Protein AF-A0A949TKA4-F1 (afdb_monomer_lite)

Secondary structure (DSSP, 8-state):
---SHHHHHHHH-TTSSS-TTHHHHHHHHHHHHHHHH--TTSEEETTTTEEHHHHHHHHHTT--SHHHHHHHH-TTSSSSTTHHHHHHHHHHHH--

pLDDT: mean 88.52, std 8.93, range [58.88, 97.38]

Foldseek 3Di:
DDQAPVSVCVVVVPCVPPNPCVVVSRLVVNLVSCVVDQPQCDQLAPVQSHGSVLLLVQVVVPDQALVSSCVRRVPCVPPNPSSVVSRSSNVSSNVD

Organism: NCBI:txid2794346

Structure (mmCIF, N/CA/C/O backbone):
data_AF-A0A949TKA4-F1
#
_entry.id   AF-A0A949TKA4-F1
#
loop_
_atom_site.group_PDB
_atom_site.id
_atom_site.type_symbol
_atom_site.label_atom_id
_atom_site.label_alt_id
_atom_site.label_comp_id
_atom_site.label_asym_id
_atom_site.label_entity_id
_atom_site.label_seq_id
_atom_site.pdbx_PDB_ins_code
_atom_site.Cartn_x
_atom_site.Cartn_y
_atom_site.Cartn_z
_atom_site.occupancy
_atom_site.B_iso_or_equiv
_atom_site.auth_seq_id
_atom_site.auth_comp_id
_atom_site.auth_asym_id
_atom_site.auth_atom_id
_atom_site.pdbx_PDB_model_num
ATOM 1 N N . MET A 1 1 ? 3.113 0.186 -20.150 1.00 64.50 1 MET A N 1
ATOM 2 C CA . MET A 1 1 ? 2.280 0.940 -19.182 1.00 64.50 1 MET A CA 1
ATOM 3 C C . MET A 1 1 ? 3.132 1.184 -17.949 1.00 64.50 1 MET A C 1
ATOM 5 O O . MET A 1 1 ? 3.737 0.215 -17.504 1.00 64.50 1 MET A O 1
ATOM 9 N N . ALA A 1 2 ? 3.209 2.422 -17.453 1.00 73.38 2 ALA A N 1
ATOM 10 C CA . ALA A 1 2 ? 3.944 2.756 -16.228 1.00 73.38 2 ALA A CA 1
ATOM 11 C C . ALA A 1 2 ? 3.364 2.014 -15.006 1.00 73.38 2 ALA A C 1
ATOM 13 O O . ALA A 1 2 ? 2.160 1.739 -14.967 1.00 73.38 2 ALA A O 1
ATOM 14 N N . LYS A 1 3 ? 4.225 1.665 -14.051 1.00 73.75 3 LYS A N 1
ATOM 15 C CA . LYS A 1 3 ? 3.948 0.894 -12.828 1.00 73.75 3 LYS A CA 1
ATOM 16 C C . LYS A 1 3 ? 4.332 1.648 -11.544 1.00 73.75 3 LYS A C 1
ATOM 18 O O . LYS A 1 3 ? 4.040 1.149 -10.464 1.00 73.75 3 LYS A O 1
ATOM 23 N N . SER A 1 4 ? 4.919 2.840 -11.637 1.00 78.19 4 SER A N 1
ATOM 24 C CA . SER A 1 4 ? 5.101 3.755 -10.506 1.00 78.19 4 SER A CA 1
ATOM 25 C C . SER A 1 4 ? 4.926 5.221 -10.913 1.00 78.19 4 SER A C 1
ATOM 27 O O . SER A 1 4 ? 4.941 5.558 -12.103 1.00 78.19 4 SER A O 1
ATOM 29 N N . TYR A 1 5 ? 4.776 6.107 -9.923 1.00 85.62 5 TYR A N 1
ATOM 30 C CA . TYR A 1 5 ? 4.807 7.553 -10.150 1.00 85.62 5 TYR A CA 1
ATOM 31 C C . TYR A 1 5 ? 6.094 8.003 -10.849 1.00 85.62 5 TYR A C 1
ATOM 33 O O . TYR A 1 5 ? 6.031 8.831 -11.751 1.00 85.62 5 TYR A O 1
ATOM 41 N N . GLU A 1 6 ? 7.243 7.433 -10.493 1.00 87.88 6 GLU A N 1
ATOM 42 C CA . GLU A 1 6 ? 8.542 7.780 -11.075 1.00 87.88 6 GLU A CA 1
ATOM 43 C C . GLU A 1 6 ? 8.600 7.420 -12.567 1.00 87.88 6 GLU A C 1
ATOM 45 O O . GLU A 1 6 ? 9.103 8.200 -13.375 1.00 87.88 6 GLU A O 1
ATOM 50 N N . GLU A 1 7 ? 8.014 6.288 -12.969 1.00 87.38 7 GLU A N 1
ATOM 51 C CA . GLU A 1 7 ? 7.879 5.929 -14.387 1.00 87.38 7 GLU A CA 1
ATOM 52 C C . GLU A 1 7 ? 6.922 6.870 -15.130 1.00 87.38 7 GLU A C 1
ATOM 54 O O . GLU A 1 7 ? 7.186 7.246 -16.274 1.00 87.38 7 GLU A O 1
ATOM 59 N N . VAL A 1 8 ? 5.827 7.293 -14.486 1.00 86.00 8 VAL A N 1
ATOM 60 C CA . VAL A 1 8 ? 4.925 8.308 -15.052 1.00 86.00 8 VAL A CA 1
ATOM 61 C C . VAL A 1 8 ? 5.660 9.638 -15.214 1.00 86.00 8 VAL A C 1
ATOM 63 O O . VAL A 1 8 ? 5.638 10.214 -16.297 1.00 86.00 8 VAL A O 1
ATOM 66 N N . GLN A 1 9 ? 6.370 10.091 -14.185 1.00 90.31 9 GLN A N 1
ATOM 67 C CA . GLN A 1 9 ? 7.156 11.320 -14.181 1.00 90.31 9 GLN A CA 1
ATOM 68 C C . GLN A 1 9 ? 8.266 11.306 -15.239 1.00 90.31 9 GLN A C 1
ATOM 70 O O . GLN A 1 9 ? 8.470 12.312 -15.921 1.00 90.31 9 GLN A O 1
ATOM 75 N N . ALA A 1 10 ? 8.946 10.177 -15.446 1.00 90.88 10 ALA A N 1
ATOM 76 C CA . ALA A 1 10 ? 9.984 10.050 -16.468 1.00 90.88 10 ALA A CA 1
ATOM 77 C C . ALA A 1 10 ? 9.443 10.272 -17.894 1.00 90.88 10 ALA A C 1
ATOM 79 O O . ALA A 1 10 ? 10.135 10.876 -18.725 1.00 90.88 10 ALA A O 1
ATOM 80 N N . ILE A 1 11 ? 8.209 9.827 -18.155 1.00 92.25 11 ILE A N 1
ATOM 81 C CA . ILE A 1 11 ? 7.549 9.887 -19.467 1.00 92.25 11 ILE A CA 1
ATOM 82 C C . ILE A 1 11 ? 6.836 11.229 -19.674 1.00 92.25 11 ILE A C 1
ATOM 84 O O . ILE A 1 11 ? 7.003 11.859 -20.714 1.00 92.25 11 ILE A O 1
ATOM 88 N N . THR A 1 12 ? 6.047 11.678 -18.695 1.00 91.88 12 THR A N 1
ATOM 89 C CA . THR A 1 12 ? 5.167 12.854 -18.832 1.00 91.88 12 THR A CA 1
ATOM 90 C C . THR A 1 12 ? 5.802 14.152 -18.351 1.00 91.88 12 THR A C 1
ATOM 92 O O . THR A 1 12 ? 5.250 15.222 -18.590 1.00 91.88 12 THR A O 1
ATOM 95 N N . LYS A 1 13 ? 6.946 14.066 -17.660 1.00 92.75 13 LYS A N 1
ATOM 96 C CA . LYS A 1 13 ? 7.622 15.195 -17.002 1.00 92.75 13 LYS A CA 1
ATOM 97 C C . LYS A 1 13 ? 6.762 15.888 -15.934 1.00 92.75 13 LYS A C 1
ATOM 99 O O . LYS A 1 13 ? 7.010 17.040 -15.587 1.00 92.75 13 LYS A O 1
ATOM 104 N N . VAL A 1 14 ? 5.758 15.206 -15.372 1.00 91.38 14 VAL A N 1
ATOM 105 C CA . VAL A 1 14 ? 4.946 15.785 -14.291 1.00 91.38 14 VAL A CA 1
ATOM 106 C C . VAL A 1 14 ? 5.805 16.088 -13.058 1.00 91.38 14 VAL A C 1
ATOM 108 O O . VAL A 1 14 ? 6.673 15.308 -12.671 1.00 91.38 14 VAL A O 1
ATOM 111 N N . GLY A 1 15 ? 5.597 17.251 -12.443 1.00 89.25 15 GLY A N 1
ATOM 112 C CA . GLY A 1 15 ? 6.300 17.626 -11.216 1.00 89.25 15 GLY A CA 1
ATOM 113 C C . GLY A 1 15 ? 7.781 18.005 -11.373 1.00 89.25 15 GLY A C 1
ATOM 114 O O . GLY A 1 15 ? 8.429 18.224 -10.358 1.00 89.25 15 GLY A O 1
ATOM 115 N N . THR A 1 16 ? 8.329 18.136 -12.591 1.00 91.88 16 THR A N 1
ATOM 116 C CA . THR A 1 16 ? 9.741 18.542 -12.805 1.00 91.88 16 THR A CA 1
ATOM 117 C C . THR A 1 16 ? 9.972 20.064 -12.805 1.00 91.88 16 THR A C 1
ATOM 119 O O . THR A 1 16 ? 11.069 20.513 -13.117 1.00 91.88 16 THR A O 1
ATOM 122 N N . GLY A 1 17 ? 8.935 20.861 -12.521 1.00 88.88 17 GLY A N 1
ATOM 123 C CA . GLY A 1 17 ? 8.992 22.326 -12.421 1.00 88.88 17 GLY A CA 1
ATOM 124 C C . GLY A 1 17 ? 9.104 22.806 -10.969 1.00 88.88 17 GLY A C 1
ATOM 125 O O . GLY A 1 17 ? 10.049 22.477 -10.268 1.00 88.88 17 GLY A O 1
ATOM 126 N N . CYS A 1 18 ? 8.113 23.564 -10.490 1.00 90.25 18 CYS A N 1
ATOM 127 C CA . CYS A 1 18 ? 8.091 24.108 -9.123 1.00 90.25 18 CYS A CA 1
ATOM 128 C C . CYS A 1 18 ? 7.771 23.085 -8.013 1.00 90.25 18 CYS A C 1
ATOM 130 O O . CYS A 1 18 ? 7.779 23.442 -6.841 1.00 90.25 18 CYS A O 1
ATOM 132 N N . GLY A 1 19 ? 7.443 21.836 -8.356 1.00 88.31 19 GLY A N 1
ATOM 133 C CA . GLY A 1 19 ? 7.290 20.735 -7.395 1.00 88.31 19 GLY A CA 1
ATOM 134 C C . GLY A 1 19 ? 5.989 20.689 -6.577 1.00 88.31 19 GLY A C 1
ATOM 135 O O . GLY A 1 19 ? 5.679 19.641 -6.022 1.00 88.31 19 GLY A O 1
ATOM 136 N N . HIS A 1 20 ? 5.173 21.748 -6.541 1.00 89.50 20 HIS A N 1
ATOM 137 C CA . HIS A 1 20 ? 3.959 21.791 -5.699 1.00 89.50 20 HIS A CA 1
ATOM 138 C C . HIS A 1 20 ? 2.936 20.678 -5.979 1.00 89.50 20 HIS A C 1
ATOM 140 O O . HIS A 1 20 ? 2.186 20.288 -5.090 1.00 89.50 20 HIS A O 1
ATOM 146 N N . CYS A 1 21 ? 2.894 20.156 -7.206 1.00 87.69 21 CYS A N 1
ATOM 147 C CA . CYS A 1 21 ? 1.982 19.079 -7.580 1.00 87.69 21 CYS A CA 1
ATOM 148 C C . CYS A 1 21 ? 2.546 17.669 -7.335 1.00 87.69 21 CYS A C 1
ATOM 150 O O . CYS A 1 21 ? 1.803 16.707 -7.527 1.00 87.69 21 CYS A O 1
ATOM 152 N N . VAL A 1 22 ? 3.819 17.521 -6.941 1.00 90.38 22 VAL A N 1
ATOM 153 C CA . VAL A 1 22 ? 4.507 16.217 -6.862 1.00 90.38 22 VAL A CA 1
ATOM 154 C C . VAL A 1 22 ? 3.805 15.284 -5.889 1.00 90.38 22 VAL A C 1
ATOM 156 O O . VAL A 1 22 ? 3.396 14.207 -6.299 1.00 90.38 22 VAL A O 1
ATOM 159 N N . GLU A 1 23 ? 3.589 15.702 -4.643 1.00 87.94 23 GLU A N 1
ATOM 160 C CA . GLU A 1 23 ? 3.011 14.820 -3.620 1.00 87.94 23 GLU A CA 1
ATOM 161 C C . GLU A 1 23 ? 1.566 14.428 -3.940 1.00 87.94 23 GLU A C 1
ATOM 163 O O . GLU A 1 23 ? 1.225 13.245 -3.932 1.00 87.94 23 GLU A O 1
ATOM 168 N N . GLY A 1 24 ? 0.731 15.396 -4.332 1.00 85.56 24 GLY A N 1
ATOM 169 C CA . GLY A 1 24 ? -0.655 15.118 -4.717 1.00 85.56 24 GLY A CA 1
ATOM 170 C C . GLY A 1 24 ? -0.751 14.201 -5.940 1.00 85.56 24 GLY A C 1
ATOM 171 O O . GLY A 1 24 ? -1.545 13.261 -5.960 1.00 85.56 24 GLY A O 1
ATOM 172 N N . THR A 1 25 ? 0.101 14.421 -6.946 1.00 86.31 25 THR A N 1
ATOM 173 C CA . THR A 1 25 ? 0.127 13.579 -8.152 1.00 86.31 25 THR A CA 1
ATOM 174 C C . THR A 1 25 ? 0.715 12.203 -7.860 1.00 86.31 25 THR A C 1
ATOM 176 O O . THR A 1 25 ? 0.217 11.215 -8.387 1.00 86.31 25 THR A O 1
ATOM 179 N N . LYS A 1 26 ? 1.735 12.105 -7.006 1.00 85.00 26 LYS A N 1
ATOM 180 C CA . LYS A 1 26 ? 2.341 10.840 -6.579 1.00 85.00 26 LYS A CA 1
ATOM 181 C C . LYS A 1 26 ? 1.341 9.979 -5.832 1.00 85.00 26 LYS A C 1
ATOM 183 O O . LYS A 1 26 ? 1.199 8.805 -6.166 1.00 85.00 26 LYS A O 1
ATOM 188 N N . GLN A 1 27 ? 0.598 10.566 -4.896 1.00 80.81 27 GLN A N 1
ATOM 189 C CA . GLN A 1 27 ? -0.480 9.876 -4.199 1.00 80.81 27 GLN A CA 1
ATOM 190 C C . GLN A 1 27 ? -1.543 9.377 -5.187 1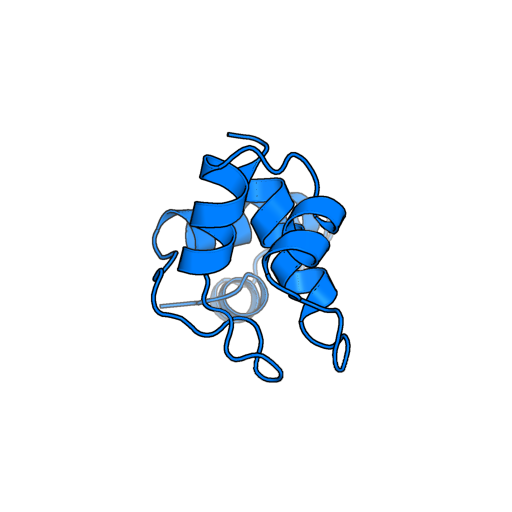.00 80.81 27 GLN A C 1
ATOM 192 O O . GLN A 1 27 ? -1.839 8.185 -5.190 1.00 80.81 27 GLN A O 1
ATOM 197 N N . LEU A 1 28 ? -2.054 10.250 -6.064 1.00 81.06 28 LEU A N 1
ATOM 198 C CA . LEU A 1 28 ? -3.094 9.894 -7.037 1.00 81.06 28 LEU A CA 1
ATOM 199 C C . LEU A 1 28 ? -2.625 8.831 -8.041 1.00 81.06 28 LEU A C 1
ATOM 201 O O . LEU A 1 28 ? -3.353 7.896 -8.356 1.00 81.06 28 LEU A O 1
ATOM 205 N N . VAL A 1 29 ? -1.410 8.958 -8.571 1.00 81.81 29 VAL A N 1
ATOM 206 C CA . VAL A 1 29 ? -0.857 8.007 -9.542 1.00 81.81 29 VAL A CA 1
ATOM 207 C C . VAL A 1 29 ? -0.612 6.654 -8.885 1.00 81.81 29 VAL A C 1
ATOM 209 O O . VAL A 1 29 ? -1.014 5.640 -9.452 1.00 81.81 29 VAL A O 1
ATOM 212 N N . ASN A 1 30 ? -0.031 6.623 -7.683 1.00 74.06 30 ASN A N 1
ATOM 213 C CA . ASN A 1 30 ? 0.142 5.379 -6.935 1.00 74.06 30 ASN A CA 1
ATOM 214 C C . ASN A 1 30 ? -1.217 4.742 -6.613 1.00 74.06 30 ASN A C 1
ATOM 216 O O . ASN A 1 30 ? -1.395 3.550 -6.838 1.00 74.06 30 ASN A O 1
ATOM 220 N N . GLU A 1 31 ? -2.207 5.534 -6.197 1.00 73.88 31 GLU A N 1
ATOM 221 C CA . GLU A 1 31 ? -3.584 5.088 -5.967 1.00 73.88 31 GLU A CA 1
ATOM 222 C C . GLU A 1 31 ? -4.218 4.485 -7.229 1.00 73.88 31 GLU A C 1
ATOM 224 O O . GLU A 1 31 ? -4.775 3.394 -7.167 1.00 73.88 31 GLU A O 1
ATOM 229 N N . LEU A 1 32 ? -4.120 5.146 -8.387 1.00 75.31 32 LEU A N 1
ATOM 230 C CA . LEU A 1 32 ? -4.692 4.661 -9.649 1.00 75.31 32 LEU A CA 1
ATOM 231 C C . LEU A 1 32 ? -3.982 3.408 -10.174 1.00 75.31 32 LEU A C 1
ATOM 233 O O . LEU A 1 32 ? -4.639 2.508 -10.704 1.00 75.31 32 LEU A O 1
ATOM 237 N N . ILE A 1 33 ? -2.658 3.335 -10.026 1.00 71.62 33 ILE A N 1
ATOM 238 C CA . ILE A 1 33 ? -1.863 2.161 -10.403 1.00 71.62 33 ILE A CA 1
ATOM 239 C C . ILE A 1 33 ? -2.231 0.971 -9.512 1.00 71.62 33 ILE A C 1
ATOM 241 O O . ILE A 1 33 ? -2.480 -0.114 -10.039 1.00 71.62 33 ILE A O 1
ATOM 245 N N . ILE A 1 34 ? -2.345 1.181 -8.197 1.00 67.69 34 ILE A N 1
ATOM 246 C CA . ILE A 1 34 ? -2.786 0.159 -7.239 1.00 67.69 34 ILE A CA 1
ATOM 247 C C . ILE A 1 34 ? -4.236 -0.254 -7.552 1.00 67.69 34 ILE A C 1
ATOM 249 O O . ILE A 1 34 ? -4.504 -1.429 -7.790 1.00 67.69 34 ILE A O 1
ATOM 253 N N . ARG A 1 35 ? -5.173 0.695 -7.681 1.00 65.06 35 ARG A N 1
ATOM 254 C CA . ARG A 1 35 ? -6.600 0.444 -7.984 1.00 65.06 35 ARG A CA 1
ATOM 255 C C . ARG A 1 35 ? -6.837 -0.420 -9.209 1.00 65.06 35 ARG A C 1
ATOM 257 O O . ARG A 1 35 ? -7.723 -1.268 -9.192 1.00 65.06 35 ARG A O 1
ATOM 264 N N . LYS A 1 36 ? -6.090 -0.182 -10.286 1.00 65.31 36 LYS A N 1
ATOM 265 C CA . LYS A 1 36 ? -6.317 -0.859 -11.567 1.00 65.31 36 LYS A CA 1
ATOM 266 C C . LYS A 1 36 ? -5.627 -2.228 -11.654 1.00 65.31 36 LYS A C 1
ATOM 268 O O . LYS A 1 36 ? -5.866 -2.934 -12.631 1.00 65.31 36 LYS A O 1
ATOM 273 N N . LYS A 1 37 ? -4.746 -2.577 -10.701 1.00 64.06 37 LYS A N 1
ATOM 274 C CA . LYS A 1 37 ? -3.799 -3.701 -10.828 1.00 64.06 37 LYS A CA 1
ATOM 275 C C . LYS A 1 37 ? -3.299 -4.312 -9.501 1.00 64.06 37 LYS A C 1
ATOM 277 O O . LYS A 1 37 ? -2.168 -4.793 -9.476 1.00 64.06 37 LYS A O 1
ATOM 282 N N . ILE A 1 38 ? -4.070 -4.359 -8.406 1.00 73.69 38 ILE A N 1
ATOM 283 C CA . ILE A 1 38 ? -3.710 -5.323 -7.342 1.00 73.69 38 ILE A CA 1
ATOM 284 C C . ILE A 1 38 ? -3.899 -6.724 -7.934 1.00 73.69 38 ILE A C 1
ATOM 286 O O . ILE A 1 38 ? -5.009 -7.245 -7.986 1.00 73.69 38 ILE A O 1
ATOM 290 N N . ASP A 1 39 ? -2.812 -7.298 -8.438 1.00 83.69 39 ASP A N 1
ATOM 291 C CA . ASP A 1 39 ? -2.730 -8.714 -8.753 1.00 83.69 39 ASP A CA 1
ATOM 292 C C . ASP A 1 39 ? -2.524 -9.456 -7.434 1.00 83.69 39 ASP A C 1
ATOM 294 O O . ASP A 1 39 ? -1.449 -9.395 -6.837 1.00 83.69 39 ASP A O 1
ATOM 298 N N . GLU A 1 40 ? -3.574 -10.116 -6.947 1.00 85.88 40 GLU A N 1
ATOM 299 C CA . GLU A 1 40 ? -3.564 -10.800 -5.649 1.00 85.88 40 GLU A CA 1
ATOM 300 C C . GLU A 1 40 ? -2.502 -11.914 -5.583 1.00 85.88 40 GLU A C 1
ATOM 302 O O . GLU A 1 40 ? -2.048 -12.246 -4.494 1.00 85.88 40 GLU A O 1
ATOM 307 N N . ASN A 1 41 ? -2.025 -12.421 -6.727 1.00 88.38 41 ASN A N 1
ATOM 308 C CA . ASN A 1 41 ? -0.963 -13.431 -6.799 1.00 88.38 41 ASN A CA 1
ATOM 309 C C . ASN A 1 41 ? 0.462 -12.853 -6.712 1.00 88.38 41 ASN A C 1
ATOM 311 O O . ASN A 1 41 ? 1.428 -13.609 -6.576 1.00 88.38 41 ASN A O 1
ATOM 315 N N . GLN A 1 42 ? 0.633 -11.530 -6.799 1.00 90.06 42 GLN A N 1
ATOM 316 C CA . GLN A 1 42 ? 1.954 -10.908 -6.781 1.00 90.06 42 GLN A CA 1
ATOM 317 C C . GLN A 1 42 ? 2.612 -11.074 -5.408 1.00 90.06 42 GLN A C 1
ATOM 319 O O . GLN A 1 42 ? 2.070 -10.633 -4.396 1.00 90.06 42 GLN A O 1
ATOM 324 N N . ILE A 1 43 ? 3.827 -11.629 -5.373 1.00 93.38 43 ILE A N 1
ATOM 325 C CA . ILE 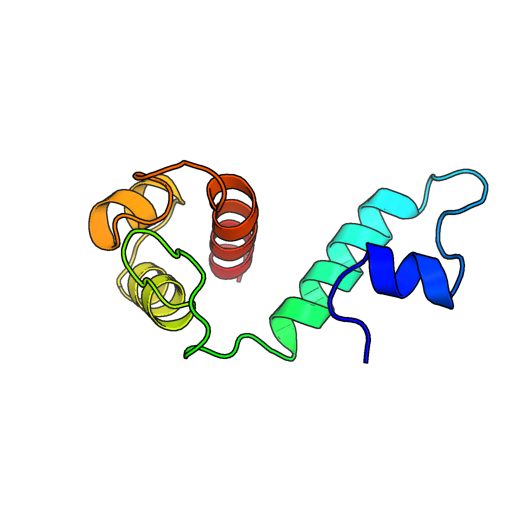A 1 43 ? 4.635 -11.706 -4.149 1.00 93.38 43 ILE A CA 1
ATOM 326 C C . ILE A 1 43 ? 5.102 -10.298 -3.762 1.00 93.38 43 ILE A C 1
ATOM 328 O O . ILE A 1 43 ? 5.887 -9.673 -4.475 1.00 93.38 43 ILE A O 1
ATOM 332 N N . VAL A 1 44 ? 4.654 -9.824 -2.601 1.00 92.75 44 VAL A N 1
ATOM 333 C CA . VAL A 1 44 ? 5.001 -8.512 -2.023 1.00 92.75 44 VAL A CA 1
ATOM 334 C C . VAL A 1 44 ? 6.037 -8.613 -0.901 1.00 92.75 44 VAL A C 1
ATOM 336 O O . VAL A 1 44 ? 6.639 -7.609 -0.519 1.00 92.75 44 VAL A O 1
ATOM 339 N N . CYS A 1 45 ? 6.297 -9.824 -0.395 1.00 96.38 45 CYS A N 1
ATOM 340 C CA . CYS A 1 45 ? 7.387 -10.108 0.535 1.00 96.38 45 CYS A CA 1
ATOM 341 C C . CYS A 1 45 ? 8.188 -11.333 0.090 1.00 96.38 45 CYS A C 1
ATOM 343 O O . CYS A 1 45 ? 7.707 -12.464 0.146 1.00 96.38 45 CYS A O 1
ATOM 345 N N . GLY A 1 46 ? 9.450 -11.128 -0.293 1.00 95.00 46 GLY A N 1
ATOM 346 C CA . GLY A 1 46 ? 10.325 -12.217 -0.733 1.00 95.00 46 GLY A CA 1
ATOM 347 C C . GLY A 1 46 ? 10.735 -13.194 0.377 1.00 95.00 46 GLY A C 1
ATOM 348 O O . GLY A 1 46 ? 10.908 -14.376 0.086 1.00 95.00 46 GLY A O 1
ATOM 349 N N . CYS A 1 47 ? 10.856 -12.722 1.627 1.00 96.94 47 CYS A N 1
ATOM 350 C CA . CYS A 1 47 ? 11.311 -13.523 2.772 1.00 96.94 47 CYS A CA 1
ATOM 351 C C . CYS A 1 47 ? 10.332 -14.640 3.137 1.00 96.94 47 CYS A C 1
ATOM 353 O O . CYS A 1 47 ? 10.746 -15.772 3.358 1.00 96.94 47 CYS A O 1
ATOM 355 N N . PHE A 1 48 ? 9.040 -14.314 3.182 1.00 95.56 48 PHE A N 1
ATOM 356 C CA . PHE A 1 48 ? 7.984 -15.232 3.614 1.00 95.56 48 PHE A CA 1
ATOM 357 C C . PHE A 1 48 ? 7.021 -15.608 2.483 1.00 95.56 48 PHE A C 1
ATOM 359 O O . PHE A 1 48 ? 6.022 -16.267 2.735 1.00 95.56 48 PHE A O 1
ATOM 366 N N . LYS A 1 49 ? 7.322 -15.193 1.243 1.00 95.69 49 LYS A N 1
ATOM 367 C CA . LYS A 1 49 ? 6.509 -15.454 0.041 1.00 95.69 49 LYS A CA 1
ATOM 368 C C . LYS A 1 49 ? 5.052 -14.995 0.176 1.00 95.69 49 LYS A C 1
ATOM 370 O O . LYS A 1 49 ? 4.158 -15.605 -0.391 1.00 95.69 49 LYS A O 1
ATOM 375 N N . ILE A 1 50 ? 4.842 -13.893 0.891 1.00 96.75 50 ILE A N 1
ATOM 376 C CA . ILE A 1 50 ? 3.519 -13.296 1.103 1.00 96.75 50 ILE A CA 1
ATOM 377 C C . ILE A 1 50 ? 3.097 -12.582 -0.174 1.00 96.75 50 ILE A C 1
ATOM 379 O O . ILE A 1 50 ? 3.890 -11.837 -0.767 1.00 96.75 50 ILE A O 1
ATOM 383 N N . THR A 1 51 ? 1.853 -12.801 -0.572 1.00 95.44 51 THR A N 1
ATOM 384 C CA . THR A 1 51 ? 1.224 -12.209 -1.748 1.00 95.44 51 THR A CA 1
ATOM 385 C C . THR A 1 51 ? 0.396 -10.974 -1.394 1.00 95.44 51 THR A C 1
ATOM 387 O O . THR A 1 51 ? 0.035 -10.753 -0.238 1.00 95.44 51 THR A O 1
ATOM 390 N N . ALA A 1 52 ? 0.072 -10.145 -2.387 1.00 92.12 52 ALA A N 1
ATOM 391 C CA . ALA A 1 52 ? -0.853 -9.031 -2.185 1.00 92.12 52 ALA A CA 1
ATOM 392 C C . ALA A 1 52 ? -2.247 -9.522 -1.742 1.00 92.12 52 ALA A C 1
ATOM 394 O O . ALA A 1 52 ? -2.903 -8.857 -0.940 1.00 92.12 52 ALA A O 1
ATOM 395 N N . GLY A 1 53 ? -2.676 -10.701 -2.207 1.00 92.31 53 GLY A N 1
ATOM 396 C CA . GLY A 1 53 ? -3.923 -11.351 -1.804 1.00 92.31 53 GLY A CA 1
ATOM 397 C C . GLY A 1 53 ? -3.954 -11.732 -0.325 1.00 92.31 53 GLY A C 1
ATOM 398 O O . GLY A 1 53 ? -4.991 -11.578 0.322 1.00 92.31 53 GLY A O 1
ATOM 399 N N . ASP A 1 54 ? -2.818 -12.137 0.248 1.00 96.06 54 ASP A N 1
ATOM 400 C CA . ASP A 1 54 ? -2.708 -12.407 1.688 1.00 96.06 54 ASP A CA 1
ATOM 401 C C . ASP A 1 54 ? -2.944 -11.134 2.513 1.00 96.06 54 ASP A C 1
ATOM 403 O O . ASP A 1 54 ? -3.664 -11.158 3.512 1.00 96.06 54 ASP A O 1
ATOM 407 N N . ILE A 1 55 ? -2.398 -9.999 2.062 1.00 94.94 55 ILE A N 1
ATOM 408 C CA . ILE A 1 55 ? -2.607 -8.687 2.694 1.00 94.94 55 ILE A CA 1
ATOM 409 C C . ILE A 1 55 ? -4.079 -8.270 2.599 1.00 94.94 55 ILE A C 1
ATOM 411 O O . ILE A 1 55 ? -4.682 -7.874 3.598 1.00 94.94 55 ILE A O 1
ATOM 415 N N . VAL A 1 56 ? -4.684 -8.406 1.414 1.00 92.38 56 VAL A N 1
ATOM 416 C CA . VAL A 1 56 ? -6.113 -8.125 1.197 1.00 92.38 56 VAL A CA 1
ATOM 417 C C . VAL A 1 56 ? -6.982 -8.998 2.102 1.00 92.38 56 VAL A C 1
ATOM 419 O O . VAL A 1 56 ? -7.938 -8.506 2.701 1.00 92.38 56 VAL A O 1
ATOM 422 N N . THR A 1 57 ? -6.646 -10.279 2.228 1.00 93.94 57 THR A N 1
ATOM 423 C CA . THR A 1 57 ? -7.364 -11.231 3.081 1.00 93.94 57 THR A CA 1
ATOM 424 C C . THR A 1 57 ? -7.223 -10.874 4.558 1.00 93.94 57 THR A C 1
ATOM 426 O O . THR A 1 57 ? -8.222 -10.874 5.271 1.00 93.94 57 THR A O 1
ATOM 429 N N . ALA A 1 58 ? -6.028 -10.493 5.020 1.00 96.25 58 ALA A N 1
ATOM 430 C CA . ALA A 1 58 ? -5.810 -10.051 6.398 1.00 96.25 58 ALA A CA 1
ATOM 431 C C . ALA A 1 58 ? -6.666 -8.822 6.753 1.00 96.25 58 ALA A C 1
ATOM 433 O O . ALA A 1 58 ? -7.314 -8.806 7.800 1.00 96.25 58 ALA A O 1
ATOM 434 N N . VAL A 1 59 ? -6.740 -7.832 5.856 1.00 94.06 59 VAL A N 1
ATOM 435 C CA . VAL A 1 59 ? -7.598 -6.649 6.044 1.00 94.06 59 VAL A CA 1
ATOM 436 C C . VAL A 1 59 ? -9.083 -7.030 6.022 1.00 94.06 59 VAL A C 1
ATOM 438 O O . VAL A 1 59 ? -9.834 -6.615 6.902 1.00 94.06 59 VAL A O 1
ATOM 441 N N . LYS A 1 60 ? -9.521 -7.882 5.080 1.00 91.88 60 LYS A N 1
ATOM 442 C CA . LYS A 1 60 ? -10.909 -8.392 5.027 1.00 91.88 60 LYS A CA 1
ATOM 443 C C . LYS A 1 60 ? -11.304 -9.169 6.288 1.00 91.88 60 LYS A C 1
ATOM 445 O O . LYS A 1 60 ? -12.455 -9.097 6.704 1.00 91.88 60 LYS A O 1
ATOM 450 N N . ASN A 1 61 ? -10.354 -9.874 6.900 1.00 95.06 61 ASN A N 1
ATOM 451 C CA . ASN A 1 61 ? -10.546 -10.613 8.148 1.00 95.06 61 ASN A CA 1
ATOM 452 C C . ASN A 1 61 ? -10.509 -9.721 9.400 1.00 95.06 61 ASN A C 1
ATOM 454 O O . ASN A 1 61 ? -10.673 -10.227 10.508 1.00 95.06 61 ASN A O 1
ATOM 458 N N . GLY A 1 62 ? -10.334 -8.406 9.237 1.00 94.12 62 GLY A N 1
ATOM 459 C CA . GLY A 1 62 ? -10.521 -7.428 10.303 1.00 94.12 62 GLY A CA 1
ATOM 460 C C . GLY A 1 62 ? -9.248 -6.781 10.838 1.00 94.12 62 GLY A C 1
ATOM 461 O O . GLY A 1 62 ? -9.358 -6.051 11.819 1.00 94.12 62 GLY A O 1
ATOM 462 N N . ALA A 1 63 ? -8.077 -6.991 10.224 1.00 96.81 63 ALA A N 1
ATOM 463 C CA . ALA A 1 63 ? -6.884 -6.217 10.572 1.00 96.81 63 ALA A CA 1
ATOM 464 C C . ALA A 1 63 ? -7.112 -4.727 10.263 1.00 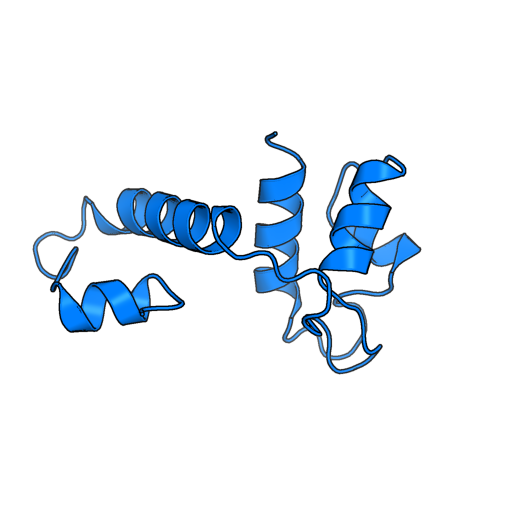96.81 63 ALA A C 1
ATOM 466 O O . ALA A 1 63 ? -7.548 -4.393 9.159 1.00 96.81 63 ALA A O 1
ATOM 467 N N . LYS A 1 64 ? -6.816 -3.834 11.219 1.00 95.62 64 LYS A N 1
ATOM 468 C CA . LYS A 1 64 ? -7.078 -2.382 11.124 1.00 95.62 64 LYS A CA 1
ATOM 469 C C . LYS A 1 64 ? -5.817 -1.526 11.099 1.00 95.62 64 LYS A C 1
ATOM 471 O O . LYS A 1 64 ? -5.898 -0.300 11.146 1.00 95.62 64 LYS A O 1
ATOM 476 N N . SER A 1 65 ? -4.657 -2.158 11.037 1.00 96.81 65 SER A N 1
ATOM 477 C CA . SER A 1 65 ? -3.357 -1.501 11.061 1.00 96.81 65 SER A CA 1
ATOM 478 C C . SER A 1 65 ? -2.330 -2.348 10.319 1.00 96.81 65 SER A C 1
ATOM 480 O O . SER A 1 65 ? -2.523 -3.553 10.118 1.00 96.81 65 SER A O 1
ATOM 482 N N . PHE A 1 66 ? -1.226 -1.724 9.907 1.00 96.31 66 PHE A N 1
ATOM 483 C CA . PHE A 1 66 ? -0.119 -2.455 9.297 1.00 96.31 66 PHE A CA 1
ATOM 484 C C . PHE A 1 66 ? 0.431 -3.497 10.272 1.00 96.31 66 PHE A C 1
ATOM 486 O O . PHE A 1 66 ? 0.621 -4.644 9.887 1.00 96.31 66 PHE A O 1
ATOM 493 N N . GLU A 1 67 ? 0.581 -3.139 11.542 1.00 97.19 67 GLU A N 1
ATOM 494 C CA . GLU A 1 67 ? 1.067 -3.989 12.625 1.00 97.19 67 GLU A CA 1
ATOM 495 C C . GLU A 1 67 ? 0.212 -5.253 12.802 1.00 97.19 67 GLU A C 1
ATOM 497 O O . GLU A 1 67 ? 0.753 -6.352 12.938 1.00 97.19 67 GLU A O 1
ATOM 502 N N . GLU A 1 68 ? -1.118 -5.140 12.729 1.00 97.38 68 GLU A N 1
ATOM 503 C CA . GLU A 1 68 ? -2.011 -6.307 12.749 1.00 97.38 68 GLU A CA 1
ATOM 504 C C . GLU A 1 68 ? -1.828 -7.191 11.511 1.00 97.38 68 GLU A C 1
ATOM 506 O O . GLU A 1 68 ? -1.770 -8.417 11.621 1.00 97.38 68 GLU A O 1
ATOM 511 N N . VAL A 1 69 ? -1.662 -6.591 10.330 1.00 97.25 69 VAL A N 1
ATOM 512 C CA . VAL A 1 69 ? -1.344 -7.348 9.112 1.00 97.25 69 VAL A CA 1
ATOM 513 C C . VAL A 1 69 ? 0.011 -8.051 9.248 1.00 97.25 69 VAL A C 1
ATOM 515 O O . VAL A 1 69 ? 0.134 -9.210 8.842 1.00 97.25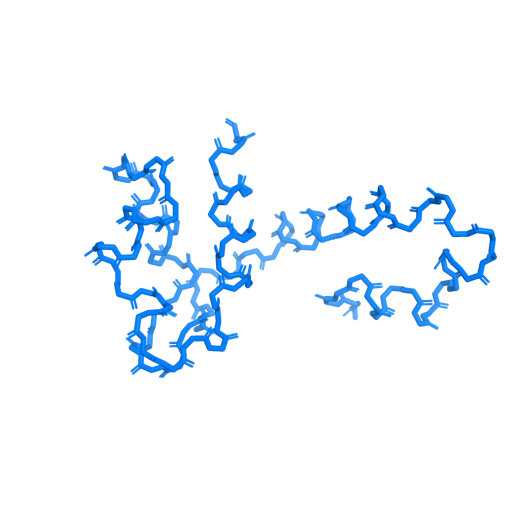 69 VAL A O 1
ATOM 518 N N . GLN A 1 70 ? 1.018 -7.414 9.854 1.00 97.19 70 GLN A N 1
ATOM 519 C CA . GLN A 1 70 ? 2.310 -8.042 10.146 1.00 97.19 70 GLN A CA 1
ATOM 520 C C . GLN A 1 70 ? 2.159 -9.216 11.115 1.00 97.19 70 GLN A C 1
ATOM 522 O O . GLN A 1 70 ? 2.777 -10.257 10.894 1.00 97.19 70 GLN A O 1
ATOM 527 N N . ALA A 1 71 ? 1.325 -9.082 12.147 1.00 96.75 71 ALA A N 1
ATOM 528 C CA . ALA A 1 71 ? 1.080 -10.146 13.117 1.00 96.75 71 ALA A CA 1
ATOM 529 C C . ALA A 1 71 ? 0.450 -11.390 12.467 1.00 96.75 71 ALA A C 1
ATOM 531 O O . ALA A 1 71 ? 0.826 -12.514 12.801 1.00 96.75 71 ALA A O 1
ATOM 532 N N . VAL A 1 72 ? -0.460 -11.200 11.506 1.00 96.69 72 VAL A N 1
ATOM 533 C CA . VAL A 1 72 ? -1.150 -12.303 10.817 1.00 96.69 72 VAL A CA 1
ATOM 534 C C . VAL A 1 72 ? -0.304 -12.901 9.687 1.00 96.69 72 VAL A C 1
ATOM 536 O O . VAL A 1 72 ? -0.233 -14.120 9.545 1.00 96.69 72 VAL A O 1
ATOM 539 N N . THR A 1 73 ? 0.350 -12.064 8.877 1.00 96.19 73 THR A N 1
ATOM 540 C CA . THR A 1 73 ? 1.011 -12.504 7.629 1.00 96.19 73 THR A CA 1
ATOM 541 C C . THR A 1 73 ? 2.524 -12.663 7.745 1.00 96.19 73 THR A C 1
ATOM 543 O O . THR A 1 73 ? 3.112 -13.385 6.947 1.00 96.19 73 THR A O 1
ATOM 546 N N . LYS A 1 74 ? 3.165 -12.018 8.731 1.00 96.62 74 LYS A N 1
ATOM 547 C CA . LYS A 1 74 ? 4.626 -11.826 8.860 1.00 96.62 74 LYS A CA 1
ATOM 548 C C . LYS A 1 74 ? 5.239 -10.871 7.831 1.00 96.62 74 LYS A C 1
ATOM 550 O O . LYS A 1 74 ? 6.458 -10.829 7.665 1.00 96.62 74 LYS A O 1
ATOM 555 N N . VAL A 1 75 ? 4.432 -10.073 7.130 1.00 97.00 75 VAL A N 1
ATOM 556 C CA . VAL A 1 75 ? 4.964 -9.107 6.160 1.00 97.00 75 VAL A CA 1
ATOM 557 C C . VAL A 1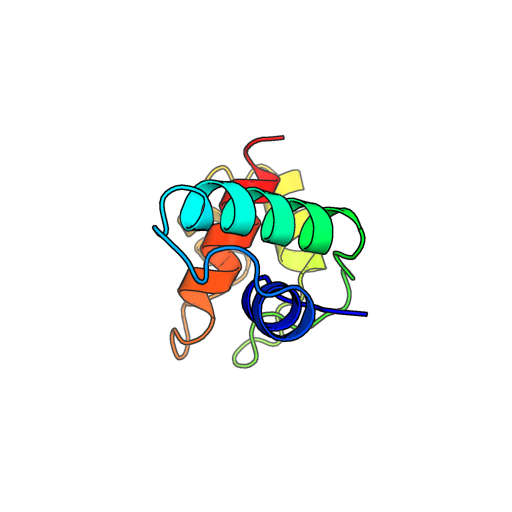 75 ? 5.900 -8.111 6.847 1.00 97.00 75 VAL A C 1
ATOM 559 O O . VAL A 1 75 ? 5.651 -7.653 7.958 1.00 97.00 75 VAL A O 1
ATOM 562 N N . GLY A 1 76 ? 7.033 -7.805 6.216 1.00 95.00 76 GLY A N 1
ATOM 563 C CA . GLY A 1 76 ? 7.976 -6.811 6.734 1.00 95.00 76 GLY A CA 1
ATOM 564 C C . GLY A 1 76 ? 8.781 -7.211 7.980 1.00 95.00 76 GLY A C 1
ATOM 565 O O . GLY A 1 76 ? 9.671 -6.456 8.349 1.00 95.00 76 GLY A O 1
ATOM 566 N N . THR A 1 77 ? 8.558 -8.383 8.591 1.00 96.62 77 THR A N 1
ATOM 567 C CA . THR A 1 77 ? 9.276 -8.805 9.818 1.00 96.62 77 THR A CA 1
ATOM 568 C C . THR A 1 77 ? 10.607 -9.527 9.555 1.00 96.62 77 THR A C 1
ATOM 570 O O . THR A 1 77 ? 11.308 -9.895 10.490 1.00 96.62 77 THR A O 1
ATOM 573 N N . GLY A 1 78 ? 10.949 -9.752 8.281 1.00 95.06 78 GLY A N 1
ATOM 574 C CA . GLY A 1 78 ? 12.191 -10.397 7.843 1.00 95.06 78 GLY A CA 1
ATOM 575 C C . GLY A 1 78 ? 13.315 -9.384 7.617 1.00 95.06 78 GLY A C 1
ATOM 576 O O . GLY A 1 78 ? 13.895 -8.862 8.558 1.00 95.06 78 GLY A O 1
ATOM 577 N N . CYS A 1 79 ? 13.628 -9.088 6.350 1.00 95.69 79 CYS A N 1
ATOM 578 C CA . CYS A 1 79 ? 14.693 -8.139 5.991 1.00 95.69 79 CYS A CA 1
ATOM 579 C C . CYS A 1 79 ? 14.275 -6.657 5.990 1.00 95.69 79 CYS A C 1
ATOM 581 O O . CYS A 1 79 ? 15.107 -5.791 5.748 1.00 95.69 79 CYS A O 1
ATOM 583 N N . GLY A 1 80 ? 12.988 -6.347 6.167 1.00 94.00 80 GLY A N 1
ATOM 584 C CA . GLY A 1 80 ? 12.485 -4.968 6.203 1.00 94.00 80 GLY A CA 1
ATOM 585 C C . GLY A 1 80 ? 12.338 -4.246 4.851 1.00 94.00 80 GLY A C 1
ATOM 586 O O . GLY A 1 80 ? 11.587 -3.280 4.774 1.00 94.00 80 GLY A O 1
ATOM 587 N N . HIS A 1 81 ? 12.939 -4.720 3.751 1.00 93.31 81 HIS A N 1
ATOM 588 C CA . HIS A 1 81 ? 12.921 -4.006 2.452 1.00 93.31 81 HIS A CA 1
ATOM 589 C C . HIS A 1 81 ? 11.525 -3.728 1.871 1.00 93.31 81 HIS A C 1
ATOM 591 O O . HIS A 1 81 ? 11.357 -2.836 1.046 1.00 93.31 81 HIS A O 1
ATOM 597 N N . CYS A 1 82 ? 10.523 -4.510 2.268 1.00 93.75 82 CYS A N 1
ATOM 598 C CA . CYS A 1 82 ? 9.157 -4.392 1.768 1.00 93.75 82 CYS A CA 1
ATOM 599 C C . CYS A 1 82 ? 8.221 -3.609 2.708 1.00 93.75 82 CYS A C 1
ATOM 601 O O . CYS A 1 82 ? 7.044 -3.471 2.381 1.00 93.75 82 CYS A O 1
ATOM 603 N N . VAL A 1 83 ? 8.708 -3.116 3.858 1.00 94.69 83 VAL A N 1
ATOM 604 C CA . VAL A 1 83 ? 7.876 -2.493 4.908 1.00 94.69 83 VAL A CA 1
ATOM 605 C C . VAL A 1 83 ? 7.122 -1.279 4.378 1.00 94.69 83 VAL A C 1
ATOM 607 O O . VAL A 1 83 ? 5.897 -1.296 4.383 1.00 94.69 83 VAL A O 1
ATOM 610 N N . GLU A 1 84 ? 7.821 -0.281 3.8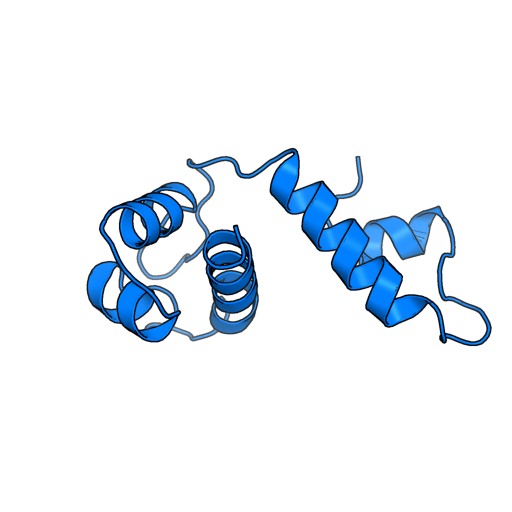36 1.00 91.81 84 GLU A N 1
ATOM 611 C CA . GLU A 1 84 ? 7.187 0.966 3.379 1.00 91.81 84 GLU A CA 1
ATOM 612 C C . GLU A 1 84 ? 6.164 0.726 2.259 1.00 91.81 84 GLU A C 1
ATOM 614 O O . GLU A 1 84 ? 5.062 1.272 2.280 1.00 91.81 84 GLU A O 1
ATOM 619 N N . GLY A 1 85 ? 6.490 -0.158 1.309 1.00 88.75 85 GLY A N 1
ATOM 620 C CA . GLY A 1 85 ? 5.581 -0.512 0.217 1.00 88.75 85 GLY A CA 1
ATOM 621 C C . GLY A 1 85 ? 4.310 -1.214 0.705 1.00 88.75 85 GLY A C 1
ATOM 622 O O . GLY A 1 85 ? 3.212 -0.891 0.252 1.00 88.75 85 GLY A O 1
ATOM 623 N N . ASN A 1 86 ? 4.437 -2.144 1.657 1.00 92.56 86 ASN A N 1
ATOM 624 C CA . ASN A 1 86 ? 3.280 -2.848 2.211 1.00 92.56 86 ASN A CA 1
ATOM 625 C C . ASN A 1 86 ? 2.488 -1.988 3.203 1.00 92.56 86 ASN A C 1
ATOM 627 O O . ASN A 1 86 ? 1.271 -2.133 3.269 1.00 92.56 86 ASN A O 1
ATOM 631 N N . LYS A 1 87 ? 3.129 -1.058 3.918 1.00 92.75 87 LYS A N 1
ATOM 632 C CA . LYS A 1 87 ? 2.438 -0.073 4.758 1.00 92.75 87 LYS A CA 1
ATOM 633 C C . LYS A 1 87 ? 1.538 0.825 3.913 1.00 92.75 87 LYS A C 1
ATOM 635 O O . LYS A 1 87 ? 0.356 0.951 4.211 1.00 92.75 87 LYS A O 1
ATOM 640 N N . ALA A 1 88 ? 2.055 1.348 2.798 1.00 87.31 88 ALA A N 1
ATOM 641 C CA . ALA A 1 88 ? 1.255 2.124 1.851 1.00 87.31 88 ALA A CA 1
ATOM 642 C C . ALA A 1 88 ? 0.086 1.309 1.262 1.00 87.31 88 ALA A C 1
ATOM 644 O O . ALA A 1 88 ? -1.017 1.835 1.110 1.00 87.31 88 ALA A O 1
ATOM 645 N N . LEU A 1 89 ? 0.307 0.020 0.963 1.00 87.44 89 LEU A N 1
ATOM 646 C CA . LEU A 1 89 ? -0.747 -0.887 0.502 1.00 87.44 89 LEU A CA 1
ATOM 647 C C . LEU A 1 89 ? -1.834 -1.093 1.569 1.00 87.44 89 LEU A C 1
ATOM 649 O O . LEU A 1 89 ? -3.015 -0.993 1.248 1.00 87.44 89 LEU A O 1
ATOM 653 N N . VAL A 1 90 ? -1.459 -1.357 2.823 1.00 91.75 90 VAL A N 1
ATOM 654 C CA . VAL A 1 90 ? -2.418 -1.548 3.924 1.00 91.75 90 VAL A CA 1
ATOM 655 C C . VAL A 1 90 ? -3.197 -0.266 4.209 1.00 91.75 90 VAL A C 1
ATOM 657 O O . VAL A 1 90 ? -4.424 -0.311 4.257 1.00 91.75 90 VAL A O 1
ATOM 660 N N . ASP A 1 91 ? -2.526 0.884 4.299 1.00 89.94 91 ASP A N 1
ATOM 661 C CA . ASP A 1 91 ? -3.184 2.184 4.484 1.00 89.94 91 ASP A CA 1
ATOM 662 C C . ASP A 1 91 ? -4.205 2.461 3.376 1.00 89.94 91 ASP A C 1
ATOM 664 O O . ASP A 1 91 ? -5.294 2.976 3.631 1.00 89.94 91 ASP A O 1
ATOM 668 N N . TYR A 1 92 ? -3.867 2.105 2.136 1.00 84.06 92 TYR A N 1
ATOM 669 C CA . TYR A 1 92 ? -4.781 2.210 1.007 1.00 84.06 92 TYR A CA 1
ATOM 670 C C . TYR A 1 92 ? -5.999 1.280 1.153 1.00 84.06 92 TYR A C 1
ATOM 672 O O . TYR A 1 92 ? -7.125 1.702 0.891 1.00 84.06 92 TYR A O 1
ATOM 680 N N . LEU A 1 93 ? -5.798 0.030 1.583 1.00 86.00 93 LEU A N 1
ATOM 681 C CA . LEU A 1 93 ? -6.882 -0.938 1.784 1.00 86.00 93 LEU A CA 1
ATOM 682 C C . LEU A 1 93 ? -7.818 -0.557 2.944 1.00 86.00 93 LEU A C 1
ATOM 684 O O . LEU A 1 93 ? -8.995 -0.909 2.896 1.00 86.00 93 LEU A O 1
ATOM 688 N N . LEU A 1 94 ? -7.310 0.156 3.954 1.00 87.94 94 LEU A N 1
ATOM 689 C CA . LEU A 1 94 ? -8.063 0.588 5.137 1.00 87.94 94 LEU A CA 1
ATOM 690 C C . LEU A 1 94 ? -8.835 1.897 4.947 1.00 87.94 94 LEU A C 1
ATOM 692 O O . LEU A 1 94 ? -9.875 2.079 5.570 1.00 87.94 94 LEU A O 1
ATOM 696 N N . LYS A 1 95 ? -8.365 2.807 4.088 1.00 82.69 95 LYS A N 1
ATOM 697 C CA . LYS A 1 95 ? -9.048 4.082 3.770 1.00 82.69 95 LYS A CA 1
ATOM 698 C C . LYS A 1 95 ? -10.241 3.915 2.813 1.00 82.69 95 LYS A C 1
ATOM 700 O O . LYS A 1 95 ? -10.653 4.886 2.179 1.00 82.69 95 LYS A O 1
ATOM 705 N N . LYS A 1 96 ? -10.728 2.686 2.648 1.00 58.88 96 LYS A N 1
ATOM 706 C CA . LYS A 1 96 ? -11.772 2.322 1.692 1.00 58.88 96 LYS A CA 1
ATOM 707 C C . LYS A 1 96 ? -13.172 2.599 2.226 1.00 58.88 96 LYS A C 1
ATOM 709 O O . LYS A 1 96 ? -13.384 2.423 3.443 1.00 58.88 96 LYS A O 1
#

Sequence (96 aa):
MAKSYEEVQAITKVGTGCGHCVEGTKQLVNELIIRKKIDENQIVCGCFKITAGDIVTAVKNGAKSFEEVQAVTKVGTGCGHCVEGNKALVDYLLKK

Radius of gyration: 14.6 Å; chains: 1; bounding box: 26×40×33 Å

InterPro domains:
  IPR007419 BFD-like [2Fe-2S]-binding domain [PF04324] (2-31)
  IPR007419 BFD-like [2Fe-2S]-binding domain [PF04324] (43-90)
  IPR052371 Bacterioferritin-associated ferredoxin [PTHR37424] (43-92)